Protein AF-A0AAD3RAS5-F1 (afdb_monomer)

Foldseek 3Di:
DDWDWDWDFDDDDDDDDDPFRWTWTQGPVVRDIDDSVLTDTDPFDFDQWEWDDFPQWIKTAWGAGPDNFIFQWMWIARNVVNDIDTDDGHPDGFGNWYWDADPRKIKIAWGDGPHTDRDIDIHHDDDDPDD

pLDDT: mean 73.14, std 19.59, range [27.94, 94.38]

Organism: Lates japonicus (NCBI:txid270547)

Structure (mmCIF, N/CA/C/O backbone):
data_AF-A0AAD3RAS5-F1
#
_entry.id   AF-A0AAD3RAS5-F1
#
loop_
_atom_site.group_PDB
_atom_site.id
_atom_site.type_symbol
_atom_site.label_atom_id
_atom_site.label_alt_id
_atom_site.label_comp_id
_atom_site.label_asym_id
_atom_site.label_entity_id
_atom_site.label_seq_id
_atom_site.pdbx_PDB_ins_code
_atom_site.Cartn_x
_atom_site.Cartn_y
_atom_site.Cartn_z
_atom_site.occupancy
_atom_site.B_iso_or_equiv
_atom_site.auth_seq_id
_atom_site.auth_comp_id
_atom_site.auth_asym_id
_atom_site.auth_atom_id
_atom_site.pdbx_PDB_model_num
ATOM 1 N N . MET A 1 1 ? -22.740 6.192 10.935 1.00 33.06 1 MET A N 1
ATOM 2 C CA . MET A 1 1 ? -21.721 7.106 10.378 1.00 33.06 1 MET A CA 1
ATOM 3 C C . MET A 1 1 ? -20.396 6.365 10.474 1.00 33.06 1 MET A C 1
ATOM 5 O O . MET A 1 1 ? -20.045 5.977 11.580 1.00 33.06 1 MET A O 1
ATOM 9 N N . MET A 1 2 ? -19.764 5.998 9.355 1.00 30.27 2 MET A N 1
ATOM 10 C CA . MET A 1 2 ? -18.520 5.214 9.400 1.00 30.27 2 MET A CA 1
ATOM 11 C C . MET A 1 2 ? -17.317 6.149 9.601 1.00 30.27 2 MET A C 1
ATOM 13 O O . MET A 1 2 ? -17.273 7.189 8.942 1.00 30.27 2 MET A O 1
ATOM 17 N N . PRO A 1 3 ? -16.368 5.824 10.496 1.00 34.66 3 PRO A N 1
ATOM 18 C CA . PRO A 1 3 ? -15.161 6.623 10.676 1.00 34.66 3 PRO A CA 1
ATOM 19 C C . PRO A 1 3 ? -14.304 6.586 9.405 1.00 34.66 3 PRO A C 1
ATOM 21 O O . PRO A 1 3 ? -14.158 5.543 8.767 1.00 34.66 3 PRO A O 1
ATOM 24 N N . THR A 1 4 ? -13.757 7.742 9.027 1.00 35.81 4 THR A N 1
ATOM 25 C CA . THR A 1 4 ? -12.833 7.881 7.894 1.00 35.81 4 THR A CA 1
ATOM 26 C C . THR A 1 4 ? -11.420 7.954 8.453 1.00 35.81 4 THR A C 1
ATOM 28 O O . THR A 1 4 ? -11.115 8.861 9.221 1.00 35.81 4 THR A O 1
ATOM 31 N N . TYR A 1 5 ? -10.566 6.999 8.091 1.00 40.44 5 TYR A N 1
ATOM 32 C CA . TYR A 1 5 ? -9.187 6.938 8.572 1.00 40.44 5 TYR A CA 1
ATOM 33 C C . TYR A 1 5 ? -8.229 7.437 7.490 1.00 40.44 5 TYR A C 1
ATOM 35 O O . TYR A 1 5 ? -8.259 6.956 6.358 1.00 40.44 5 TYR A O 1
ATOM 43 N N . ILE A 1 6 ? -7.379 8.400 7.845 1.00 41.28 6 ILE A N 1
ATOM 44 C CA . ILE A 1 6 ? -6.336 8.954 6.976 1.00 41.28 6 ILE A CA 1
ATOM 45 C C . ILE A 1 6 ? -4.986 8.513 7.552 1.00 41.28 6 ILE A C 1
ATOM 47 O O . ILE A 1 6 ? -4.700 8.792 8.714 1.00 41.28 6 ILE A O 1
ATOM 51 N N . CYS A 1 7 ? -4.176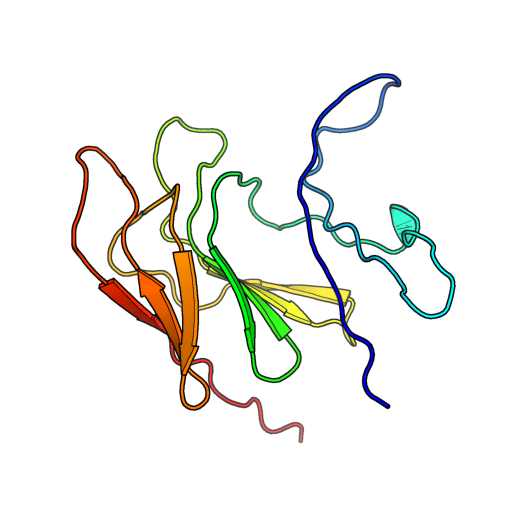 7.813 6.754 1.00 41.34 7 CYS A N 1
ATOM 52 C CA . CYS A 1 7 ? -2.842 7.343 7.137 1.00 41.34 7 CYS A CA 1
ATOM 53 C C . CYS A 1 7 ? -1.783 8.125 6.356 1.00 41.34 7 CYS A C 1
ATOM 55 O O . CYS A 1 7 ? -1.840 8.181 5.129 1.00 41.34 7 CYS A O 1
ATOM 57 N N . TRP A 1 8 ? -0.814 8.705 7.060 1.00 38.91 8 TRP A N 1
ATOM 58 C CA . TRP A 1 8 ? 0.383 9.333 6.492 1.00 38.91 8 TRP A CA 1
ATOM 59 C C . TRP A 1 8 ? 1.618 8.798 7.224 1.00 38.91 8 TRP A C 1
ATOM 61 O O . TRP A 1 8 ? 1.553 8.515 8.419 1.00 38.91 8 TRP A O 1
ATOM 71 N N . ALA A 1 9 ? 2.742 8.679 6.516 1.00 38.41 9 ALA A N 1
ATOM 72 C CA . ALA A 1 9 ? 4.046 8.388 7.102 1.00 38.41 9 ALA A CA 1
ATOM 73 C C . ALA A 1 9 ? 4.888 9.668 7.046 1.00 38.41 9 ALA A C 1
ATOM 75 O O . ALA A 1 9 ? 5.278 10.108 5.967 1.00 38.41 9 ALA A O 1
ATOM 76 N N . THR A 1 10 ? 5.145 10.293 8.192 1.00 39.72 10 THR A N 1
ATOM 77 C CA . THR A 1 10 ? 6.028 11.465 8.285 1.00 39.72 10 THR A CA 1
ATOM 78 C C . THR A 1 10 ? 7.224 11.136 9.156 1.00 39.72 10 THR A C 1
ATOM 80 O O . THR A 1 10 ? 7.057 10.538 10.218 1.00 39.72 10 THR A O 1
ATOM 83 N N . ASN A 1 11 ? 8.414 11.567 8.742 1.00 44.25 11 ASN A N 1
ATOM 84 C CA . ASN A 1 11 ? 9.633 11.429 9.527 1.00 44.25 11 ASN A CA 1
ATOM 85 C C . ASN A 1 11 ? 10.206 12.823 9.825 1.00 44.25 11 ASN A C 1
ATOM 87 O O . ASN A 1 11 ? 10.646 13.487 8.891 1.00 44.25 11 ASN A O 1
ATOM 91 N N . SER A 1 12 ? 10.208 13.258 11.095 1.00 37.81 12 SER A N 1
ATOM 92 C CA . SER A 1 12 ? 11.122 14.307 11.600 1.00 37.81 12 SER A CA 1
ATOM 93 C C . SER A 1 12 ? 11.059 14.501 13.134 1.00 37.81 12 SER A C 1
ATOM 95 O O . SER A 1 12 ? 10.132 15.135 13.626 1.00 37.81 12 SER A O 1
ATOM 97 N N . THR A 1 13 ? 12.083 13.960 13.826 1.00 40.00 13 THR A N 1
ATOM 98 C CA . THR A 1 13 ? 12.901 14.476 14.972 1.00 40.00 13 THR A CA 1
ATOM 99 C C . THR A 1 13 ? 12.211 15.120 16.204 1.00 40.00 13 THR A C 1
ATOM 101 O O . THR A 1 13 ? 11.366 15.981 16.029 1.00 40.00 13 THR A O 1
ATOM 104 N N . TRP A 1 14 ? 12.533 14.900 17.491 1.00 37.19 14 TRP A N 1
ATOM 105 C CA . TRP A 1 14 ? 13.707 14.407 18.231 1.00 37.19 14 TRP A CA 1
ATOM 106 C C . TRP A 1 14 ? 13.239 13.761 19.553 1.00 37.19 14 TRP A C 1
ATOM 108 O O . TRP A 1 14 ? 12.618 14.445 20.357 1.00 37.19 14 TRP A O 1
ATOM 118 N N . GLN A 1 15 ? 13.563 12.490 19.796 1.00 27.94 15 GLN A N 1
ATOM 119 C CA . GLN A 1 15 ? 13.873 11.860 21.096 1.00 27.94 15 GLN A CA 1
ATOM 120 C C . GLN A 1 15 ? 14.085 10.358 20.841 1.00 27.94 15 GLN A C 1
ATOM 122 O O . GLN A 1 15 ? 13.527 9.799 19.902 1.00 27.94 15 GLN A O 1
ATOM 127 N N . VAL A 1 16 ? 14.974 9.721 21.605 1.00 42.16 16 VAL A N 1
ATOM 128 C CA . VAL A 1 16 ? 15.419 8.335 21.387 1.00 42.16 16 VAL A CA 1
ATOM 129 C C . VAL A 1 16 ? 14.228 7.373 21.448 1.00 42.16 16 VAL A C 1
ATOM 131 O O . VAL A 1 16 ? 13.769 7.071 22.541 1.00 42.16 16 VAL A O 1
ATOM 134 N N . GLN A 1 17 ? 13.750 6.860 20.310 1.00 31.48 17 GLN A N 1
ATOM 135 C CA . GLN A 1 17 ? 12.890 5.672 20.271 1.00 31.48 17 GLN A CA 1
ATOM 136 C C . GLN A 1 17 ? 12.765 5.128 18.847 1.00 31.48 17 GLN A C 1
ATOM 138 O O . GLN A 1 17 ? 12.208 5.773 17.970 1.00 31.48 17 GLN A O 1
ATOM 143 N N . THR A 1 18 ? 13.348 3.940 18.659 1.00 34.09 18 THR A N 1
ATOM 144 C CA . THR A 1 18 ? 13.083 2.931 17.622 1.00 34.09 18 THR A CA 1
ATOM 145 C C . THR A 1 18 ? 12.539 3.448 16.289 1.00 34.09 18 THR A C 1
ATOM 147 O O . THR A 1 18 ? 11.372 3.810 16.196 1.00 34.09 18 THR A O 1
ATOM 150 N N . GLU A 1 19 ? 13.347 3.355 15.232 1.00 41.53 19 GLU A N 1
ATOM 151 C CA . GLU A 1 19 ? 12.923 3.473 13.833 1.00 41.53 19 GLU A CA 1
ATOM 152 C C . GLU A 1 19 ? 11.758 2.514 13.510 1.00 41.53 19 GLU A C 1
ATOM 154 O O . GLU A 1 19 ? 11.956 1.412 12.994 1.00 41.53 19 GLU A O 1
ATOM 159 N N . GLN A 1 20 ? 10.531 2.889 13.838 1.00 50.47 20 GLN A N 1
ATOM 160 C CA . GLN A 1 20 ? 9.333 2.119 13.551 1.00 50.47 20 GLN A CA 1
ATOM 161 C C . GLN A 1 20 ? 8.497 2.942 12.581 1.00 50.47 20 GLN A C 1
ATOM 163 O O . GLN A 1 20 ? 8.126 4.075 12.871 1.00 50.47 20 GLN A O 1
ATOM 168 N N . CYS A 1 21 ? 8.207 2.378 11.408 1.00 53.53 21 CYS A N 1
ATOM 169 C CA . CYS A 1 21 ? 7.188 2.923 10.520 1.00 53.53 21 CYS A CA 1
ATOM 170 C C . CYS A 1 21 ? 5.828 2.701 11.196 1.00 53.53 21 CYS A C 1
ATOM 172 O O . CYS A 1 21 ? 5.223 1.632 11.062 1.00 53.53 21 CYS A O 1
ATOM 174 N N . LEU A 1 22 ? 5.399 3.676 11.996 1.00 55.22 22 LEU A N 1
ATOM 175 C CA . LEU A 1 22 ? 4.120 3.652 12.694 1.00 55.22 22 LEU A CA 1
ATOM 176 C C . LEU A 1 22 ? 2.998 4.060 11.735 1.00 55.22 22 LEU A C 1
ATOM 178 O O . LEU A 1 22 ? 3.138 4.983 10.936 1.00 55.22 22 LEU A O 1
ATOM 182 N N . CYS A 1 23 ? 1.870 3.361 11.820 1.00 60.28 23 CYS A N 1
ATOM 183 C CA . CYS A 1 23 ? 0.639 3.752 11.145 1.00 60.28 23 CYS A CA 1
ATOM 184 C C . CYS A 1 23 ? -0.112 4.745 12.035 1.00 60.28 23 CYS A C 1
ATOM 186 O O . CYS A 1 23 ? -0.826 4.323 12.941 1.00 60.28 23 CYS A O 1
ATOM 188 N N . HIS A 1 24 ? 0.024 6.048 11.798 1.00 60.44 24 HIS A N 1
ATOM 189 C CA . HIS A 1 24 ? -0.754 7.034 12.545 1.00 60.44 24 HIS A CA 1
ATOM 190 C C . HIS A 1 24 ? -2.198 7.068 12.041 1.00 60.44 24 HIS A C 1
ATOM 192 O O . HIS A 1 24 ? -2.448 7.197 10.843 1.00 60.44 24 HIS A O 1
ATOM 198 N N . ILE A 1 25 ? -3.145 6.948 12.969 1.00 66.44 25 ILE A N 1
ATOM 199 C CA . ILE A 1 25 ? -4.578 7.007 12.685 1.00 66.44 25 ILE A CA 1
ATOM 200 C C . ILE A 1 25 ? -5.105 8.320 13.255 1.00 66.44 25 ILE A C 1
ATOM 202 O O . ILE A 1 25 ? -4.995 8.557 14.457 1.00 66.44 25 ILE A O 1
ATOM 206 N N . PHE A 1 26 ? -5.670 9.173 12.404 1.00 66.38 26 PHE A N 1
ATOM 207 C CA . PHE A 1 26 ? -6.366 10.379 12.847 1.00 66.38 26 PHE A CA 1
ATOM 208 C C . PHE A 1 26 ? -7.844 10.071 13.113 1.00 66.38 26 PHE A C 1
ATOM 210 O O . PHE A 1 26 ? -8.541 9.596 12.214 1.00 66.38 26 PHE A O 1
ATOM 217 N N . ASP A 1 27 ? -8.322 10.338 14.330 1.00 67.25 27 ASP A N 1
ATOM 218 C CA . ASP A 1 27 ? -9.745 10.272 14.667 1.00 67.25 27 ASP A CA 1
ATOM 219 C C . ASP A 1 27 ? -10.394 11.632 14.389 1.00 67.25 27 ASP A C 1
ATOM 221 O O . ASP A 1 27 ? -10.170 12.616 15.097 1.00 67.25 27 ASP A O 1
ATOM 225 N N . THR A 1 28 ? -11.236 11.683 13.356 1.00 73.81 28 THR A N 1
ATOM 226 C CA . THR A 1 28 ? -11.937 12.905 12.949 1.00 73.81 28 THR A CA 1
ATOM 227 C C . THR A 1 28 ? -12.954 13.396 13.976 1.00 73.81 28 THR A C 1
ATOM 229 O O . THR A 1 28 ? -13.280 14.577 13.968 1.00 73.81 28 THR A O 1
ATOM 232 N N . ASN A 1 29 ? -13.469 12.525 14.850 1.00 74.56 29 ASN A N 1
ATOM 233 C CA . ASN A 1 29 ? -14.421 12.922 15.892 1.00 74.56 29 ASN A CA 1
ATOM 234 C C . ASN A 1 29 ? -13.714 13.629 17.047 1.00 74.56 29 ASN A C 1
ATOM 236 O O . ASN A 1 29 ? -14.263 14.555 17.636 1.00 74.56 29 ASN A O 1
ATOM 240 N N . GLN A 1 30 ? -12.499 13.182 17.366 1.00 75.38 30 GLN A N 1
ATOM 241 C CA . GLN A 1 30 ? -11.682 13.753 18.438 1.00 75.38 30 GLN A CA 1
ATOM 242 C C . GLN A 1 30 ? -10.774 14.883 17.939 1.00 75.38 30 GLN A C 1
ATOM 244 O O . GLN A 1 30 ? -10.228 15.632 18.745 1.00 75.38 30 GLN A O 1
ATOM 249 N N . GLY A 1 31 ? -10.590 15.003 16.619 1.00 80.00 31 GLY A N 1
ATOM 250 C CA . GLY A 1 31 ? -9.650 15.951 16.024 1.00 80.00 31 GLY A CA 1
ATOM 251 C C . GLY A 1 31 ? -8.201 15.669 16.428 1.00 80.00 31 GLY A C 1
ATOM 252 O O . GLY A 1 31 ? -7.384 16.587 16.465 1.00 80.00 31 GLY A O 1
ATOM 253 N N . ALA A 1 32 ? -7.890 14.417 16.770 1.00 74.31 32 ALA A N 1
ATOM 254 C CA . ALA A 1 32 ? -6.623 14.024 17.364 1.00 74.31 32 ALA A CA 1
ATOM 255 C C . ALA A 1 32 ? -6.055 12.770 16.695 1.00 74.31 32 ALA A C 1
ATOM 257 O O . ALA A 1 32 ? -6.780 11.887 16.233 1.00 74.31 32 ALA A O 1
ATOM 258 N N . TRP A 1 33 ? -4.727 12.687 16.672 1.00 73.94 33 TRP A N 1
ATOM 259 C CA . TRP A 1 33 ? -4.020 11.467 16.305 1.00 73.94 33 TRP A CA 1
ATOM 260 C C . TRP A 1 33 ? -4.063 10.483 17.473 1.00 73.94 33 TRP A C 1
ATOM 262 O O . TRP A 1 33 ? -3.779 10.864 18.610 1.00 73.94 33 TRP A O 1
ATOM 272 N N . LEU A 1 34 ? -4.391 9.222 17.189 1.00 69.69 34 LEU A N 1
ATOM 273 C CA . LEU A 1 34 ? -4.265 8.144 18.166 1.00 69.69 34 LEU A CA 1
ATOM 274 C C . LEU A 1 34 ? -2.793 7.982 18.565 1.00 69.69 34 LEU A C 1
ATOM 276 O O . LEU A 1 34 ? -1.890 8.133 17.734 1.00 69.69 34 LEU A O 1
ATOM 280 N N . LYS A 1 35 ? -2.544 7.701 19.847 1.00 63.38 35 LYS A N 1
ATOM 281 C CA . LYS A 1 35 ? -1.179 7.617 20.390 1.00 63.38 35 LYS A CA 1
ATOM 282 C C . LYS A 1 35 ? -0.437 6.406 19.820 1.00 63.38 35 LYS A C 1
ATOM 284 O O . LYS A 1 35 ? -1.053 5.433 19.402 1.00 63.38 35 LYS A O 1
ATOM 289 N N . SER A 1 36 ? 0.896 6.430 19.822 1.00 58.53 36 SER A N 1
ATOM 290 C CA . SER A 1 36 ? 1.735 5.379 19.213 1.00 58.53 36 SER A CA 1
ATOM 291 C C . SER A 1 36 ? 1.450 3.967 19.748 1.00 58.53 36 SER A C 1
ATOM 293 O O . SER A 1 36 ? 1.438 3.016 18.973 1.00 58.53 36 SER A O 1
ATOM 295 N N . GLU A 1 37 ? 1.125 3.832 21.033 1.00 58.81 37 GLU A N 1
ATOM 296 C CA . GLU A 1 37 ? 0.678 2.590 21.693 1.00 58.81 37 GLU A CA 1
ATOM 297 C C . GLU A 1 37 ? -0.673 2.053 21.177 1.00 58.81 37 GLU A C 1
ATOM 299 O O . GLU A 1 37 ? -1.005 0.869 21.305 1.00 58.81 37 GLU A O 1
ATOM 304 N N . GLU A 1 38 ? -1.451 2.916 20.527 1.00 60.53 38 GLU A N 1
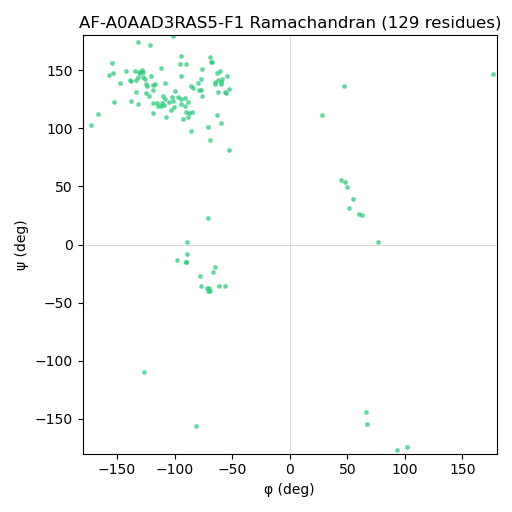ATOM 305 C CA . GLU A 1 38 ? -2.700 2.571 19.860 1.00 60.53 38 GLU A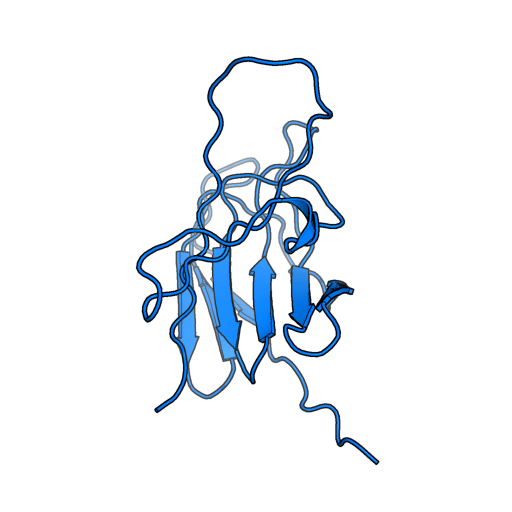 CA 1
ATOM 306 C C . GLU A 1 38 ? -2.489 2.170 18.388 1.00 60.53 38 GLU A C 1
ATOM 308 O O . GLU A 1 38 ? -3.336 1.512 17.773 1.00 60.53 38 GLU A O 1
ATOM 313 N N . THR A 1 39 ? -1.312 2.470 17.844 1.00 65.06 39 THR A N 1
ATOM 314 C CA . THR A 1 39 ? -0.924 2.149 16.471 1.00 65.06 39 THR A CA 1
ATOM 315 C C . THR A 1 39 ? -0.138 0.846 16.394 1.00 65.06 39 THR A C 1
ATOM 317 O O . THR A 1 39 ? 0.482 0.403 17.357 1.00 65.06 39 THR A O 1
ATOM 320 N N . VAL A 1 40 ? -0.173 0.195 15.233 1.00 77.00 40 VAL A N 1
ATOM 321 C CA . VAL A 1 40 ? 0.556 -1.056 15.007 1.00 77.00 40 VAL A CA 1
ATOM 322 C C . VAL A 1 40 ? 1.553 -0.822 13.892 1.00 77.00 40 VAL A C 1
ATOM 324 O O . VAL A 1 40 ? 1.168 -0.433 12.786 1.00 77.00 40 VAL A O 1
ATOM 327 N N . ALA A 1 41 ? 2.831 -1.048 14.190 1.00 78.94 41 ALA A N 1
ATOM 328 C CA . ALA A 1 41 ? 3.900 -0.923 13.212 1.00 78.94 41 ALA A CA 1
ATOM 329 C C . ALA A 1 41 ? 3.672 -1.880 12.033 1.00 78.94 41 ALA A C 1
ATOM 331 O O . ALA A 1 41 ? 3.261 -3.031 12.218 1.00 78.94 41 ALA A O 1
ATOM 332 N N . LEU A 1 42 ? 3.957 -1.394 10.825 1.00 80.44 42 LEU A N 1
ATOM 333 C CA . LEU A 1 42 ? 4.019 -2.220 9.617 1.00 80.44 42 LEU A CA 1
ATOM 334 C C . LEU A 1 42 ? 4.994 -3.387 9.820 1.00 80.44 42 LEU A C 1
ATOM 336 O O . LEU A 1 42 ? 6.032 -3.216 10.464 1.00 80.44 42 LEU A O 1
ATOM 340 N N . LYS A 1 43 ? 4.714 -4.566 9.241 1.00 82.31 43 LYS A N 1
ATOM 341 C CA . LYS A 1 43 ? 5.656 -5.696 9.354 1.00 82.31 43 LYS A CA 1
ATOM 342 C C . LYS A 1 43 ? 6.917 -5.446 8.546 1.00 82.31 43 LYS A C 1
ATOM 344 O O . LYS A 1 43 ? 8.004 -5.831 8.969 1.00 82.31 43 LYS A O 1
ATOM 349 N N . THR A 1 44 ? 6.777 -4.830 7.380 1.00 84.56 44 THR A N 1
ATOM 350 C CA . THR A 1 44 ? 7.899 -4.399 6.553 1.00 84.56 44 THR A CA 1
ATOM 351 C C . THR A 1 44 ? 7.941 -2.878 6.526 1.00 84.56 44 THR A C 1
ATOM 353 O O . THR A 1 44 ? 6.993 -2.234 6.073 1.00 84.56 44 THR A O 1
ATOM 356 N N . LYS A 1 45 ? 9.058 -2.312 7.009 1.00 85.75 45 LYS A N 1
ATOM 357 C CA . LYS A 1 45 ? 9.358 -0.881 6.881 1.00 85.75 45 LYS A CA 1
ATOM 358 C C . LYS A 1 45 ? 9.312 -0.499 5.404 1.00 85.75 45 LYS A C 1
ATOM 360 O O . LYS A 1 45 ? 9.920 -1.188 4.585 1.00 85.75 45 LYS A O 1
ATOM 365 N N . ARG A 1 46 ? 8.581 0.565 5.078 1.00 88.62 46 ARG A N 1
ATOM 366 C CA . ARG A 1 46 ? 8.390 1.015 3.699 1.00 88.62 46 ARG A CA 1
ATOM 367 C C . ARG A 1 46 ? 8.093 2.513 3.618 1.00 88.62 46 ARG A C 1
ATOM 369 O O . ARG A 1 46 ? 7.417 3.046 4.495 1.00 88.62 46 ARG A O 1
ATOM 376 N N . ALA A 1 47 ? 8.546 3.151 2.545 1.00 89.06 47 ALA A N 1
ATOM 377 C CA . ALA A 1 47 ? 8.132 4.481 2.083 1.00 89.06 47 ALA A CA 1
ATOM 378 C C . ALA A 1 47 ? 7.569 4.389 0.651 1.00 89.06 47 ALA A C 1
ATOM 380 O O . ALA A 1 47 ? 7.650 3.327 0.041 1.00 89.06 47 ALA A O 1
ATOM 381 N N . ASP A 1 48 ? 6.980 5.458 0.110 1.00 89.69 48 ASP A N 1
ATOM 382 C CA . ASP A 1 48 ? 6.525 5.547 -1.294 1.00 89.69 48 ASP A CA 1
ATOM 383 C C . ASP A 1 48 ? 5.629 4.390 -1.783 1.00 89.69 48 ASP A C 1
ATOM 385 O O . ASP A 1 48 ? 5.661 3.991 -2.953 1.00 89.69 48 ASP A O 1
ATOM 389 N N . PHE A 1 49 ? 4.837 3.820 -0.876 1.00 92.12 49 PHE A N 1
ATOM 390 C CA . PHE A 1 49 ? 3.908 2.728 -1.155 1.00 92.12 49 PHE A CA 1
ATOM 391 C C . PHE A 1 49 ? 2.526 3.256 -1.556 1.00 92.12 49 PHE A C 1
ATOM 393 O O . PHE A 1 49 ? 2.123 4.352 -1.170 1.00 92.12 49 PHE A O 1
ATOM 400 N N . ALA A 1 50 ? 1.770 2.444 -2.294 1.00 92.62 50 ALA A N 1
ATOM 401 C CA . ALA A 1 50 ? 0.342 2.667 -2.497 1.00 92.62 50 ALA A CA 1
ATOM 402 C C . ALA A 1 50 ? -0.442 2.244 -1.251 1.00 92.62 50 ALA A C 1
ATOM 404 O O . ALA A 1 50 ? -0.125 1.218 -0.646 1.00 92.62 50 ALA A O 1
ATOM 405 N N . ALA A 1 51 ? -1.497 2.982 -0.904 1.00 92.69 51 ALA A N 1
ATOM 406 C CA . ALA A 1 51 ? -2.385 2.650 0.204 1.00 92.69 51 ALA A CA 1
ATOM 407 C C . ALA A 1 51 ? -3.854 2.886 -0.161 1.00 92.69 51 ALA A C 1
ATOM 409 O O . ALA A 1 51 ? -4.197 3.877 -0.808 1.00 92.69 51 ALA A O 1
ATOM 410 N N . ALA A 1 52 ? -4.739 1.994 0.284 1.00 90.88 52 ALA A N 1
ATOM 411 C CA . ALA A 1 52 ? -6.179 2.162 0.131 1.00 90.88 52 ALA A CA 1
ATOM 412 C C . ALA A 1 52 ? -6.968 1.413 1.207 1.00 90.88 52 ALA A C 1
ATOM 414 O O . ALA A 1 52 ? -6.513 0.403 1.744 1.00 90.88 52 ALA A O 1
ATOM 415 N N . PHE A 1 53 ? -8.190 1.871 1.476 1.00 89.31 53 PHE A N 1
ATOM 416 C CA . PHE A 1 53 ? -9.131 1.137 2.312 1.00 89.31 53 PHE A CA 1
ATOM 417 C C . PHE A 1 53 ? -9.997 0.221 1.443 1.00 89.31 53 PHE A C 1
ATOM 419 O O . PHE A 1 53 ? -10.713 0.687 0.558 1.00 89.31 53 PHE A O 1
ATOM 426 N N . LEU A 1 54 ? -9.921 -1.088 1.677 1.00 87.69 54 LEU A N 1
ATOM 427 C CA . LEU A 1 54 ? -10.611 -2.109 0.896 1.00 87.69 54 LEU A CA 1
ATOM 428 C C . LEU A 1 54 ? -11.203 -3.169 1.827 1.00 87.69 54 LEU A C 1
ATOM 430 O O . LEU A 1 54 ? -10.481 -3.805 2.594 1.00 87.69 54 LEU A O 1
ATOM 434 N N . ARG A 1 55 ? -12.524 -3.380 1.737 1.00 87.12 55 ARG A N 1
ATOM 435 C CA . ARG A 1 55 ? -13.260 -4.402 2.507 1.00 87.12 55 ARG A CA 1
ATOM 436 C C . ARG A 1 55 ? -12.937 -4.363 4.009 1.00 87.12 55 ARG A C 1
ATOM 438 O O . ARG A 1 55 ? -12.567 -5.371 4.602 1.00 87.12 55 ARG A O 1
ATOM 445 N N . GLY A 1 56 ? -13.009 -3.172 4.606 1.00 85.94 56 GLY A N 1
ATOM 446 C CA . GLY A 1 56 ? -12.778 -2.977 6.043 1.00 85.94 56 GLY A CA 1
ATOM 447 C C . GLY A 1 56 ? -11.310 -3.008 6.482 1.00 85.94 56 GLY A C 1
ATOM 448 O O . GLY A 1 56 ? -11.041 -2.892 7.676 1.00 85.94 56 GLY A O 1
ATOM 449 N N . ARG A 1 57 ? -10.364 -3.152 5.547 1.00 87.50 57 ARG A N 1
ATOM 450 C CA . ARG A 1 57 ? -8.928 -3.256 5.824 1.00 87.50 57 ARG A CA 1
ATOM 451 C C . ARG A 1 57 ? -8.159 -2.142 5.138 1.00 87.50 57 ARG A C 1
ATOM 453 O O . ARG A 1 57 ? -8.483 -1.758 4.016 1.00 87.50 57 ARG A O 1
ATOM 460 N N . MET A 1 58 ? -7.104 -1.659 5.782 1.00 90.69 58 MET A N 1
ATOM 461 C CA . MET A 1 58 ? -6.155 -0.760 5.129 1.00 90.69 58 MET A CA 1
ATOM 462 C C . MET A 1 58 ? -5.092 -1.599 4.431 1.00 90.69 58 MET A C 1
ATOM 464 O O . MET A 1 58 ? -4.330 -2.293 5.095 1.00 90.69 58 MET A O 1
ATOM 468 N N . VAL A 1 59 ? -5.058 -1.566 3.106 1.00 91.75 59 VAL A N 1
ATOM 469 C CA . VAL A 1 59 ? -4.108 -2.319 2.286 1.00 91.75 59 VAL A CA 1
ATOM 470 C C . VAL A 1 59 ? -2.984 -1.391 1.854 1.00 91.75 59 VAL A C 1
ATOM 472 O O . VAL A 1 59 ? -3.253 -0.300 1.355 1.00 91.75 59 VAL A O 1
ATOM 475 N N . VAL A 1 60 ? -1.741 -1.834 2.020 1.00 93.69 60 VAL A N 1
ATOM 476 C CA . VAL A 1 60 ? -0.539 -1.170 1.512 1.00 93.69 60 VAL A CA 1
ATOM 477 C C . VAL A 1 60 ? 0.178 -2.087 0.529 1.00 93.69 60 VAL A C 1
ATOM 479 O O . VAL A 1 60 ? 0.303 -3.286 0.778 1.00 93.69 60 VAL A O 1
ATOM 482 N N . ALA A 1 61 ? 0.645 -1.538 -0.588 1.00 93.75 61 ALA A N 1
ATOM 483 C CA . ALA A 1 61 ? 1.275 -2.293 -1.665 1.00 93.75 61 ALA A CA 1
ATOM 484 C C . ALA A 1 61 ? 2.569 -1.619 -2.128 1.00 93.75 61 ALA A C 1
ATOM 486 O O . ALA A 1 61 ? 2.605 -0.415 -2.391 1.00 93.75 61 ALA A O 1
ATOM 487 N N . GLY A 1 62 ? 3.629 -2.420 -2.234 1.00 93.94 62 GLY A N 1
ATOM 488 C CA . GLY A 1 62 ? 4.934 -1.977 -2.707 1.00 93.94 62 GLY A CA 1
ATOM 489 C C . GLY A 1 62 ? 5.624 -0.978 -1.787 1.00 93.94 62 GLY A C 1
ATOM 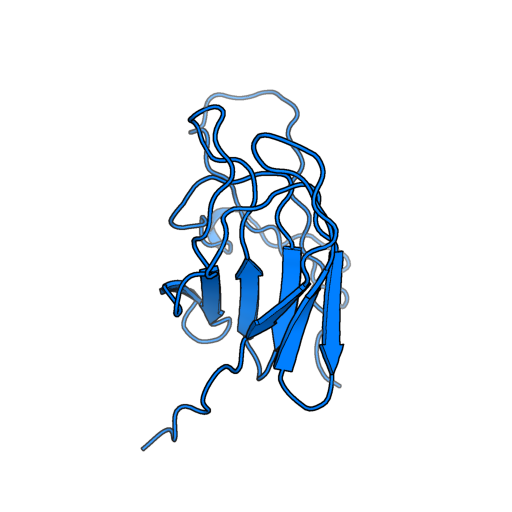490 O O . GLY A 1 62 ? 5.524 -1.078 -0.559 1.00 93.94 62 GLY A O 1
ATOM 491 N N . GLY A 1 63 ? 6.337 -0.035 -2.397 1.00 92.62 63 GLY A N 1
ATOM 492 C CA . GLY A 1 63 ? 7.149 0.971 -1.720 1.00 92.62 63 GLY A CA 1
ATOM 493 C C . GLY A 1 63 ? 8.642 0.659 -1.730 1.00 92.62 63 GLY A C 1
ATOM 494 O O . GLY A 1 63 ? 9.087 -0.286 -2.372 1.00 92.62 63 GLY A O 1
ATOM 495 N N . LEU A 1 64 ? 9.418 1.478 -1.030 1.00 90.06 64 LEU A N 1
ATOM 496 C CA . LEU A 1 64 ? 10.859 1.328 -0.833 1.00 90.06 64 LEU A CA 1
ATOM 497 C C . LEU A 1 64 ? 11.130 0.838 0.581 1.00 90.06 64 LEU A C 1
ATOM 499 O O . LEU A 1 64 ? 10.699 1.476 1.540 1.00 90.06 64 LEU A O 1
ATOM 503 N N . GLY A 1 65 ? 11.810 -0.303 0.690 1.00 86.12 65 GLY A N 1
ATOM 504 C CA . GLY A 1 65 ? 12.238 -0.870 1.965 1.00 86.12 65 GLY A CA 1
ATOM 505 C C . GLY A 1 65 ? 13.521 -0.226 2.495 1.00 86.12 65 GLY A C 1
ATOM 506 O O . GLY A 1 65 ? 13.854 0.905 2.159 1.00 86.12 65 GLY A O 1
ATOM 507 N N . HIS A 1 66 ? 14.247 -0.966 3.336 1.00 80.25 66 HIS A N 1
ATOM 508 C CA . HIS A 1 66 ? 15.585 -0.565 3.791 1.00 80.25 66 HIS A CA 1
ATOM 509 C C . HIS A 1 66 ? 16.620 -0.629 2.659 1.00 80.25 66 HIS A C 1
ATOM 511 O O . HIS A 1 66 ? 17.468 0.247 2.528 1.00 80.25 66 HIS A O 1
ATOM 517 N N . GLU A 1 67 ? 16.527 -1.668 1.831 1.00 77.81 67 GLU A N 1
ATOM 518 C CA . GLU A 1 67 ? 17.365 -1.813 0.647 1.00 77.81 67 GLU A CA 1
ATOM 519 C C . GLU A 1 67 ? 16.883 -0.880 -0.472 1.00 77.81 67 GLU A C 1
ATOM 521 O O . GLU A 1 67 ? 15.677 -0.627 -0.572 1.00 77.81 67 GLU A O 1
ATOM 526 N N . PRO A 1 68 ? 17.778 -0.417 -1.368 1.00 75.44 68 PRO A N 1
ATOM 527 C CA . PRO A 1 68 ? 17.452 0.509 -2.459 1.00 75.44 68 PRO A CA 1
ATOM 528 C C . PRO A 1 68 ? 16.607 -0.131 -3.581 1.00 75.44 68 PRO A C 1
ATOM 530 O O . PRO A 1 68 ? 16.609 0.332 -4.720 1.00 75.44 68 PRO A O 1
ATOM 533 N N . SER A 1 69 ? 15.891 -1.214 -3.282 1.00 85.38 69 SER A N 1
ATOM 534 C CA . SER A 1 69 ? 15.013 -1.934 -4.194 1.00 85.38 69 SER A CA 1
ATOM 535 C C . SER A 1 69 ? 13.549 -1.700 -3.840 1.00 85.38 69 SER A C 1
ATOM 537 O O . SER A 1 69 ? 13.159 -1.764 -2.670 1.00 85.38 69 SER A O 1
ATOM 539 N N . ALA A 1 70 ? 12.723 -1.518 -4.868 1.00 91.12 70 ALA A N 1
ATOM 540 C CA . ALA A 1 70 ? 11.281 -1.512 -4.701 1.00 91.12 70 ALA A CA 1
ATOM 541 C C . ALA A 1 70 ? 10.781 -2.854 -4.139 1.00 91.12 70 ALA A C 1
ATOM 543 O O . ALA A 1 70 ? 11.353 -3.913 -4.400 1.00 91.12 70 ALA A O 1
ATOM 544 N N . LEU A 1 71 ? 9.694 -2.799 -3.375 1.00 92.62 71 LEU A N 1
ATOM 545 C CA . LEU A 1 71 ? 9.022 -3.948 -2.785 1.00 92.62 71 LEU A CA 1
ATOM 546 C C . LEU A 1 71 ? 7.875 -4.410 -3.690 1.00 92.62 71 LEU A C 1
ATOM 548 O O . LEU A 1 71 ? 7.181 -3.604 -4.309 1.00 92.62 71 LEU A O 1
ATOM 552 N N . ASP A 1 72 ? 7.644 -5.717 -3.728 1.00 93.38 72 ASP A N 1
ATOM 553 C CA . ASP A 1 72 ? 6.436 -6.353 -4.275 1.00 93.38 72 ASP A CA 1
ATOM 554 C C . ASP A 1 72 ? 5.416 -6.700 -3.178 1.00 93.38 72 ASP A C 1
ATOM 556 O O . ASP A 1 72 ? 4.259 -7.014 -3.452 1.00 93.38 72 ASP A O 1
ATOM 560 N N . THR A 1 73 ? 5.838 -6.644 -1.915 1.00 94.31 73 THR A N 1
ATOM 561 C CA . THR A 1 73 ? 5.021 -7.088 -0.788 1.00 94.31 73 THR A CA 1
ATOM 562 C C . THR A 1 73 ? 3.769 -6.236 -0.600 1.00 94.31 73 THR A C 1
ATOM 564 O O . THR A 1 73 ? 3.802 -5.001 -0.663 1.00 94.31 73 THR A O 1
ATOM 567 N N . VAL A 1 74 ? 2.675 -6.920 -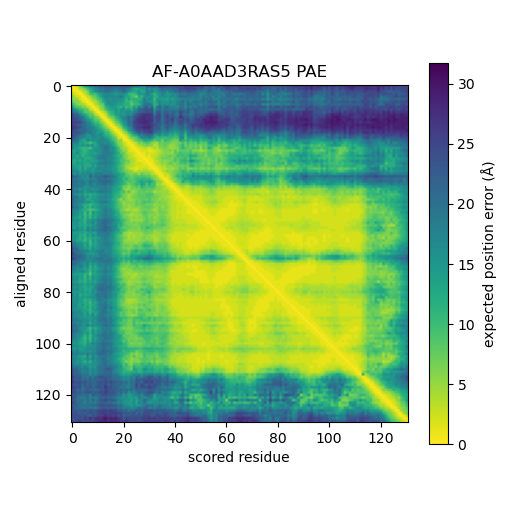0.273 1.00 94.38 74 VAL A N 1
ATOM 568 C CA . VAL A 1 74 ? 1.392 -6.317 0.077 1.00 94.38 74 VAL A CA 1
ATOM 569 C C . VAL A 1 74 ? 1.028 -6.718 1.503 1.00 94.38 74 VAL A C 1
ATOM 571 O O . VAL A 1 74 ? 1.115 -7.892 1.873 1.00 94.38 74 VAL A O 1
ATOM 574 N N . GLU A 1 75 ? 0.605 -5.750 2.308 1.00 93.75 75 GLU A N 1
ATOM 575 C CA . GLU A 1 75 ? 0.136 -5.973 3.674 1.00 93.75 75 GLU A CA 1
ATOM 576 C C . GLU A 1 75 ? -1.243 -5.346 3.884 1.00 93.75 75 GLU A C 1
ATOM 578 O O . GLU A 1 75 ? -1.564 -4.319 3.295 1.00 93.75 75 GLU A O 1
ATOM 583 N N . ALA A 1 76 ? -2.060 -5.951 4.742 1.00 91.75 76 ALA A N 1
ATOM 584 C CA . ALA A 1 76 ? -3.356 -5.421 5.138 1.00 91.75 76 ALA A CA 1
ATOM 585 C C . ALA A 1 76 ? -3.463 -5.301 6.656 1.00 91.75 76 ALA A C 1
ATOM 587 O O . ALA A 1 76 ? -3.191 -6.256 7.384 1.00 91.75 76 ALA A O 1
ATOM 588 N N . PHE A 1 77 ? -3.882 -4.134 7.131 1.00 89.12 77 PHE A N 1
ATOM 589 C CA . PHE A 1 77 ? -4.210 -3.887 8.524 1.00 89.12 77 PHE A CA 1
ATOM 590 C C . PHE A 1 77 ? -5.686 -4.170 8.767 1.00 89.12 77 PHE A C 1
ATOM 592 O O . PHE A 1 77 ? -6.551 -3.600 8.098 1.00 89.12 77 PHE A O 1
ATOM 599 N N . HIS A 1 78 ? -5.958 -5.021 9.753 1.00 86.19 78 HIS A N 1
ATOM 600 C CA . HIS A 1 78 ? -7.289 -5.263 10.301 1.00 86.19 78 HIS A CA 1
ATOM 601 C C . HIS A 1 78 ? -7.521 -4.338 11.500 1.00 86.19 78 HIS A C 1
ATOM 603 O O . HIS A 1 78 ? -6.942 -4.600 12.558 1.00 86.19 78 HIS A O 1
ATOM 609 N N . PRO A 1 79 ? -8.368 -3.296 11.394 1.00 80.19 79 PRO A N 1
ATOM 610 C CA . PRO A 1 79 ? -8.599 -2.355 12.491 1.00 80.19 79 PRO A CA 1
ATOM 611 C C . PRO A 1 79 ? -9.181 -3.020 13.743 1.00 80.19 79 PRO A C 1
ATOM 613 O O . PRO A 1 79 ? -8.797 -2.674 14.854 1.00 80.19 79 PRO A O 1
ATOM 616 N N . GLN A 1 80 ? -10.050 -4.022 13.575 1.00 82.44 80 GLN A N 1
ATOM 617 C CA . GLN A 1 80 ? -10.702 -4.736 14.680 1.00 82.44 80 GLN A CA 1
ATOM 618 C C . GLN A 1 80 ? -9.717 -5.633 15.435 1.00 82.44 80 GLN A C 1
ATOM 620 O O . GLN A 1 80 ? -9.753 -5.715 16.658 1.00 82.44 80 GLN A O 1
ATOM 625 N N . ARG A 1 81 ? -8.817 -6.301 14.703 1.00 82.69 81 ARG A N 1
ATOM 626 C CA . ARG A 1 81 ? -7.809 -7.210 15.279 1.00 82.69 81 ARG A CA 1
ATOM 627 C C . ARG A 1 81 ? -6.513 -6.491 15.644 1.00 82.69 81 ARG A C 1
ATOM 629 O O . ARG A 1 81 ? -5.630 -7.112 16.225 1.00 82.69 81 ARG A O 1
ATOM 636 N N . ARG A 1 82 ? -6.387 -5.218 15.248 1.00 82.00 82 ARG A N 1
ATOM 637 C CA . ARG A 1 82 ? -5.190 -4.378 15.370 1.00 82.00 82 ARG A CA 1
ATOM 638 C C . ARG A 1 82 ? -3.943 -5.153 14.950 1.00 82.00 82 ARG A C 1
ATOM 640 O O . ARG A 1 82 ? -2.994 -5.323 15.709 1.00 82.00 82 ARG A O 1
ATOM 647 N N . LYS A 1 83 ? -3.974 -5.689 13.728 1.00 83.94 83 LYS A N 1
ATOM 648 C CA . LYS A 1 83 ? -2.909 -6.558 13.221 1.00 83.94 83 LYS A CA 1
ATOM 649 C C . LYS A 1 83 ? -2.706 -6.403 11.723 1.00 83.94 83 LYS A C 1
ATOM 651 O O . LYS A 1 83 ? -3.668 -6.359 10.960 1.00 83.94 83 LYS A O 1
ATOM 656 N N . TRP A 1 84 ? -1.438 -6.387 11.327 1.00 88.44 84 TRP A N 1
ATOM 657 C CA . TRP A 1 84 ? -1.007 -6.484 9.937 1.00 88.44 84 TRP A CA 1
ATOM 658 C C . TRP A 1 84 ? -0.888 -7.938 9.484 1.00 88.44 84 TRP A C 1
ATOM 660 O O . TRP A 1 84 ? -0.311 -8.791 10.171 1.00 88.44 84 TRP A O 1
ATOM 670 N N . GLU A 1 85 ? -1.370 -8.226 8.287 1.00 90.69 85 GLU A N 1
ATOM 671 C CA . GLU A 1 85 ? -1.303 -9.532 7.642 1.00 90.69 85 GLU A CA 1
ATOM 672 C C . GLU A 1 85 ? -0.702 -9.399 6.247 1.00 90.69 85 GLU A C 1
ATOM 674 O O . GLU A 1 85 ? -0.912 -8.398 5.568 1.00 90.69 85 GLU A O 1
ATOM 679 N N . LYS A 1 86 ? 0.088 -10.395 5.834 1.00 92.44 86 LYS A N 1
ATOM 680 C CA . LYS A 1 86 ? 0.650 -10.416 4.483 1.00 92.44 86 LYS A CA 1
ATOM 681 C C . LYS A 1 86 ? -0.431 -10.893 3.522 1.00 92.44 86 LYS A C 1
ATOM 683 O O . LYS A 1 86 ? -1.082 -11.898 3.799 1.00 92.44 86 LYS A O 1
ATOM 688 N N . LEU A 1 87 ? -0.591 -10.189 2.411 1.00 93.56 87 LEU A N 1
ATOM 689 C CA . LEU A 1 87 ? -1.428 -10.615 1.295 1.00 93.56 87 LEU A CA 1
ATOM 690 C C . LEU A 1 87 ? -0.559 -11.195 0.172 1.00 93.56 87 LEU A C 1
ATOM 692 O O . LEU A 1 87 ? 0.668 -11.254 0.284 1.00 93.56 87 LEU A O 1
A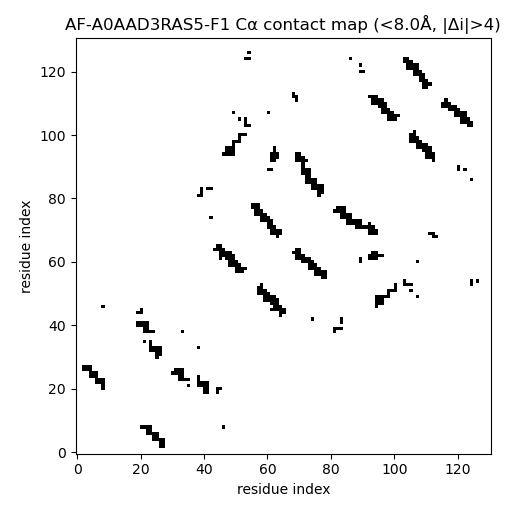TOM 696 N N . ALA A 1 88 ? -1.207 -11.636 -0.909 1.00 91.69 88 ALA A N 1
ATOM 697 C CA . ALA A 1 88 ? -0.508 -12.019 -2.130 1.00 91.69 88 ALA A CA 1
ATOM 698 C C . ALA A 1 88 ? 0.360 -10.843 -2.630 1.00 91.69 88 ALA A C 1
ATOM 700 O O . ALA A 1 88 ? -0.144 -9.715 -2.676 1.00 91.69 88 ALA A O 1
ATOM 701 N N . PRO A 1 89 ? 1.642 -11.079 -2.966 1.00 92.69 89 PRO A N 1
ATOM 702 C CA . PRO A 1 89 ? 2.523 -10.031 -3.467 1.00 92.69 89 PRO A CA 1
ATOM 703 C C . PRO A 1 89 ? 2.098 -9.575 -4.868 1.00 92.69 89 PRO A C 1
ATOM 705 O O . PRO A 1 89 ? 1.377 -10.278 -5.579 1.00 92.69 89 PRO A O 1
ATOM 708 N N . MET A 1 90 ? 2.571 -8.396 -5.263 1.00 90.62 90 MET A N 1
ATOM 709 C CA . MET A 1 90 ? 2.520 -7.933 -6.648 1.00 90.62 90 MET A CA 1
ATOM 710 C C . MET A 1 90 ? 3.441 -8.786 -7.526 1.00 90.62 90 MET A C 1
ATOM 712 O O . MET A 1 90 ? 4.399 -9.390 -7.051 1.00 90.62 90 MET A O 1
ATOM 716 N N . THR A 1 91 ? 3.161 -8.817 -8.822 1.00 87.56 91 THR A N 1
ATOM 717 C CA . THR A 1 91 ? 3.996 -9.516 -9.807 1.00 87.56 91 THR A CA 1
ATOM 718 C C . THR A 1 91 ? 5.307 -8.771 -10.024 1.00 87.56 91 THR A C 1
ATOM 720 O O . THR A 1 91 ? 6.355 -9.394 -10.186 1.00 87.56 91 THR A O 1
ATOM 723 N N . PHE A 1 92 ? 5.258 -7.435 -10.012 1.00 84.88 92 PHE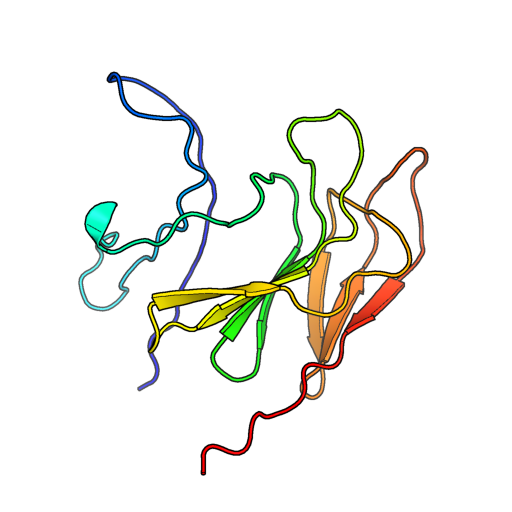 A N 1
ATOM 724 C CA . PHE A 1 92 ? 6.432 -6.589 -10.178 1.00 84.88 92 PHE A CA 1
ATOM 725 C C . PHE A 1 92 ? 6.610 -5.650 -8.978 1.00 84.88 92 PHE A C 1
ATOM 727 O O . PHE A 1 92 ? 5.686 -4.898 -8.648 1.00 84.88 92 PHE A O 1
ATOM 734 N N . PRO A 1 93 ? 7.804 -5.627 -8.353 1.00 90.25 93 PRO A N 1
ATOM 735 C CA . PRO A 1 93 ? 8.119 -4.653 -7.320 1.00 90.25 93 PRO A CA 1
ATOM 736 C C . PRO A 1 93 ? 8.023 -3.225 -7.856 1.00 90.25 93 PRO A C 1
ATOM 738 O O . PRO A 1 93 ? 8.474 -2.954 -8.972 1.00 90.25 93 PRO A O 1
ATOM 741 N N . ARG A 1 94 ? 7.447 -2.309 -7.071 1.00 90.25 94 ARG A N 1
ATOM 742 C CA . ARG A 1 94 ? 7.248 -0.907 -7.476 1.00 90.25 94 ARG A CA 1
ATOM 743 C C . ARG A 1 94 ? 7.104 0.040 -6.283 1.00 90.25 94 ARG A C 1
ATOM 745 O O . ARG A 1 94 ? 6.513 -0.316 -5.265 1.00 90.25 94 ARG A O 1
ATOM 752 N N . CYS A 1 95 ? 7.608 1.260 -6.435 1.00 91.00 95 CYS A N 1
ATOM 753 C CA . CYS A 1 95 ? 7.428 2.380 -5.509 1.00 91.00 95 CYS A CA 1
ATOM 754 C C . CYS A 1 95 ? 7.007 3.655 -6.257 1.00 91.00 95 CYS A C 1
ATOM 756 O O . CYS A 1 95 ? 6.918 3.657 -7.486 1.00 91.00 95 CYS A O 1
ATOM 758 N N . SER A 1 96 ? 6.686 4.721 -5.521 1.00 89.62 96 SER A N 1
ATOM 759 C CA . SER A 1 96 ? 6.159 5.983 -6.070 1.00 89.62 96 SER A CA 1
ATOM 760 C C . SER A 1 96 ? 4.900 5.755 -6.921 1.00 89.62 96 SER A C 1
ATOM 762 O O . SER A 1 96 ? 4.722 6.325 -7.997 1.00 89.62 96 SER A O 1
ATOM 764 N N . THR A 1 97 ? 4.046 4.844 -6.451 1.00 88.75 97 THR A N 1
ATOM 765 C CA . THR A 1 97 ? 2.843 4.382 -7.160 1.00 88.75 97 THR A CA 1
ATOM 766 C C . THR A 1 97 ? 1.601 5.159 -6.730 1.00 88.75 97 THR A C 1
ATOM 768 O O . THR A 1 97 ? 1.575 5.766 -5.662 1.00 88.75 97 THR A O 1
ATOM 771 N N . SER A 1 98 ? 0.543 5.102 -7.539 1.00 89.19 98 SER A N 1
ATOM 772 C CA . SER A 1 98 ? -0.802 5.538 -7.144 1.00 89.19 98 SER A CA 1
ATOM 773 C C . SER A 1 98 ? -1.742 4.341 -7.052 1.00 89.19 98 SER A C 1
ATOM 775 O O . SER A 1 98 ? -1.562 3.357 -7.771 1.00 89.19 98 SER A O 1
ATOM 777 N N . SER A 1 99 ? -2.771 4.424 -6.208 1.00 91.00 99 SER A N 1
A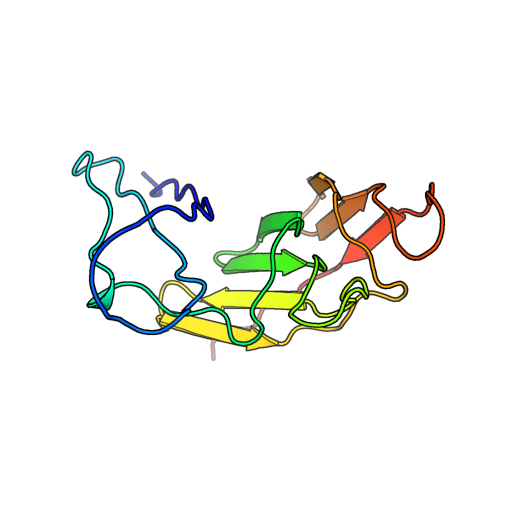TOM 778 C CA . SER A 1 99 ? -3.781 3.370 -6.095 1.00 91.00 99 SER A CA 1
ATOM 779 C C . SER A 1 99 ? -5.211 3.881 -6.146 1.00 91.00 99 SER A C 1
ATOM 781 O O . SER A 1 99 ? -5.516 4.969 -5.666 1.00 91.00 99 SER A O 1
ATOM 783 N N . ILE A 1 100 ? -6.099 3.051 -6.692 1.00 91.44 100 ILE A N 1
ATOM 784 C CA . ILE A 1 100 ? -7.540 3.294 -6.749 1.00 91.44 100 ILE A CA 1
ATOM 785 C C . ILE A 1 100 ? -8.306 2.006 -6.455 1.00 91.44 100 ILE A C 1
ATOM 787 O O . ILE A 1 100 ? -7.918 0.922 -6.887 1.00 91.44 100 ILE A O 1
ATOM 791 N N . VAL A 1 101 ? -9.410 2.119 -5.716 1.00 90.69 101 VAL A N 1
ATOM 792 C CA . VAL A 1 101 ? -10.319 0.995 -5.476 1.00 90.69 101 VAL A CA 1
ATOM 793 C C . VAL A 1 101 ? -11.448 1.037 -6.498 1.00 90.69 101 VAL A C 1
ATOM 795 O O . VAL A 1 101 ? -12.186 2.016 -6.570 1.00 90.69 101 VAL A O 1
ATOM 798 N N . ILE A 1 102 ? -11.592 -0.027 -7.288 1.00 86.50 102 ILE A N 1
ATOM 799 C CA . ILE A 1 102 ? -12.640 -0.160 -8.308 1.00 86.50 102 ILE A CA 1
ATOM 800 C C . ILE A 1 102 ? -13.301 -1.525 -8.147 1.00 86.50 102 ILE A C 1
ATOM 802 O O . ILE A 1 102 ? -12.635 -2.549 -8.284 1.00 86.50 102 ILE A O 1
ATOM 806 N N . ARG A 1 103 ? -14.619 -1.548 -7.900 1.00 87.69 103 ARG A N 1
ATOM 807 C CA . ARG A 1 103 ? -15.420 -2.787 -7.788 1.00 87.69 103 ARG A CA 1
ATOM 808 C C . ARG A 1 103 ? -14.765 -3.825 -6.860 1.00 87.69 103 ARG A C 1
ATOM 810 O O . ARG A 1 103 ? -14.506 -4.954 -7.280 1.00 87.69 103 ARG A O 1
ATOM 817 N N . ASP A 1 104 ? -14.455 -3.409 -5.632 1.00 85.25 104 ASP A N 1
ATOM 818 C CA . ASP A 1 104 ? -13.801 -4.227 -4.596 1.00 85.25 104 ASP A CA 1
ATOM 819 C C . ASP A 1 104 ? -12.414 -4.777 -4.953 1.00 85.25 104 ASP A C 1
ATOM 821 O O . ASP A 1 104 ? -11.972 -5.807 -4.437 1.00 85.25 104 ASP A O 1
ATOM 825 N N . ARG A 1 105 ? -11.697 -4.092 -5.840 1.00 86.44 105 ARG A N 1
ATOM 826 C CA . ARG A 1 105 ? -10.326 -4.441 -6.213 1.00 86.44 105 ARG A CA 1
ATOM 827 C C . ARG A 1 105 ? -9.431 -3.240 -6.020 1.00 86.44 105 ARG A C 1
ATOM 829 O O . ARG A 1 105 ? -9.840 -2.120 -6.314 1.00 86.44 105 ARG A O 1
ATOM 836 N N . LEU A 1 106 ? -8.215 -3.486 -5.554 1.00 88.38 106 LEU A N 1
ATOM 837 C CA . LEU A 1 106 ? -7.175 -2.473 -5.476 1.00 88.38 106 LEU A CA 1
ATOM 838 C C . LEU A 1 106 ? -6.386 -2.489 -6.783 1.00 88.38 106 LEU A C 1
ATOM 840 O O . LEU A 1 106 ? -5.710 -3.466 -7.085 1.00 88.38 106 LEU A O 1
ATOM 844 N N . LEU A 1 107 ? -6.477 -1.416 -7.555 1.00 88.69 107 LEU A N 1
ATOM 845 C CA . LEU A 1 107 ? -5.642 -1.183 -8.725 1.00 88.69 107 LEU A CA 1
ATOM 846 C C . LEU A 1 107 ? -4.447 -0.320 -8.303 1.00 88.69 107 LEU A C 1
ATOM 848 O O . LEU A 1 107 ? -4.641 0.763 -7.752 1.00 88.69 107 LEU A O 1
ATOM 852 N N . VAL A 1 108 ? -3.233 -0.790 -8.583 1.00 89.44 108 VAL A N 1
ATOM 853 C CA . VAL A 1 108 ? -1.974 -0.055 -8.391 1.00 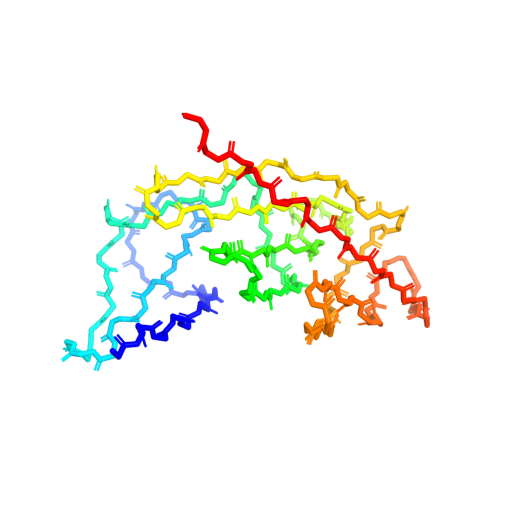89.44 108 VAL A CA 1
ATOM 854 C C . VAL A 1 108 ? -1.425 0.321 -9.767 1.00 89.44 108 VAL A C 1
ATOM 856 O O . VAL A 1 108 ? -1.263 -0.535 -10.639 1.00 89.44 108 VAL A O 1
ATOM 859 N N . VAL A 1 109 ? -1.167 1.612 -9.981 1.00 86.44 109 VAL A N 1
ATOM 860 C CA . VAL A 1 109 ? -0.824 2.183 -11.292 1.00 86.44 109 VAL A CA 1
ATOM 861 C C . VAL A 1 109 ? 0.495 2.948 -11.223 1.00 86.44 109 VAL A C 1
ATOM 863 O O . VAL A 1 109 ? 0.735 3.711 -10.284 1.00 86.44 109 VAL A O 1
ATOM 866 N N . GLY A 1 110 ? 1.321 2.771 -12.259 1.00 86.12 110 GLY A N 1
ATOM 867 C CA . GLY A 1 110 ? 2.568 3.510 -12.452 1.00 86.12 110 GLY A CA 1
ATOM 868 C C . GLY A 1 110 ? 3.639 3.186 -11.411 1.00 86.12 110 GLY A C 1
ATOM 869 O O . GLY A 1 110 ? 3.640 2.114 -10.808 1.00 86.12 110 GLY A O 1
ATOM 870 N N . GLY A 1 111 ? 4.548 4.130 -11.193 1.00 86.56 111 GLY A N 1
ATOM 871 C CA . GLY A 1 111 ? 5.676 3.978 -10.283 1.00 86.56 111 GLY A CA 1
ATOM 872 C C . GLY A 1 111 ? 6.948 3.474 -10.954 1.00 86.56 111 GLY A C 1
ATOM 873 O O . GLY A 1 111 ? 7.040 3.321 -12.177 1.00 86.56 111 GLY A O 1
ATOM 874 N N . VAL A 1 112 ? 7.959 3.264 -10.124 1.00 82.00 112 VAL A N 1
ATOM 875 C CA . VAL A 1 112 ? 9.325 2.972 -10.550 1.00 82.00 112 VAL A CA 1
ATOM 876 C C . VAL A 1 112 ? 9.851 1.721 -9.860 1.00 82.00 112 VAL A C 1
ATOM 878 O O . VAL A 1 112 ? 9.457 1.379 -8.745 1.00 82.00 112 VAL A O 1
ATOM 881 N N . ASN A 1 113 ? 10.743 1.033 -10.559 1.00 79.62 113 ASN A N 1
ATOM 882 C CA . ASN A 1 113 ? 11.624 0.031 -9.976 1.00 79.62 113 ASN A CA 1
ATOM 883 C C . ASN A 1 113 ? 13.062 0.399 -10.376 1.00 79.62 113 ASN A C 1
ATOM 885 O O . ASN A 1 113 ? 13.547 1.448 -9.972 1.00 79.62 113 ASN A O 1
ATOM 889 N N . GLN A 1 114 ? 13.703 -0.381 -11.251 1.00 69.38 114 GLN A N 1
ATOM 890 C CA . GLN A 1 114 ? 15.010 -0.056 -11.847 1.00 69.38 114 GLN A CA 1
ATOM 891 C C . GLN A 1 114 ? 14.908 0.987 -12.980 1.00 69.38 114 GLN A C 1
ATOM 893 O O . GLN A 1 114 ? 15.852 1.720 -13.250 1.00 69.38 114 GLN A O 1
ATOM 898 N N . VAL A 1 115 ? 13.755 1.048 -13.655 1.00 61.44 115 VAL A N 1
ATOM 899 C CA . VAL A 1 115 ? 13.429 1.964 -14.762 1.00 61.44 115 VAL A CA 1
ATOM 900 C C . VAL A 1 115 ? 11.958 2.387 -14.592 1.00 61.44 115 VAL A C 1
ATOM 902 O O . VAL A 1 115 ? 11.181 1.591 -14.045 1.00 61.44 115 VAL A O 1
ATOM 905 N N . PRO A 1 116 ? 11.534 3.599 -15.012 1.00 59.22 116 PRO A N 1
ATOM 906 C CA . PRO A 1 116 ? 10.119 3.970 -15.009 1.00 59.22 116 PRO A CA 1
ATOM 907 C C . PRO A 1 116 ? 9.260 2.942 -15.753 1.00 59.22 116 PRO A C 1
ATOM 909 O O . PRO A 1 116 ? 9.620 2.511 -16.848 1.00 59.22 116 PRO A O 1
ATOM 912 N N . SER A 1 117 ? 8.129 2.544 -15.163 1.00 60.47 117 SER A N 1
ATOM 913 C CA . SER A 1 117 ? 7.251 1.513 -15.723 1.00 60.47 117 SER A CA 1
ATOM 914 C C . SER A 1 117 ? 5.826 2.029 -15.917 1.00 60.47 117 SER A C 1
ATOM 916 O O . SER A 1 117 ? 5.256 2.676 -15.042 1.00 60.47 117 SER A O 1
ATOM 918 N N . SER A 1 118 ? 5.224 1.701 -17.063 1.00 57.06 118 SER A N 1
ATOM 919 C CA . SER A 1 118 ? 3.801 1.934 -17.354 1.00 57.06 118 SER A CA 1
ATOM 920 C C . SER A 1 118 ? 2.901 0.763 -16.935 1.00 57.06 118 SER A C 1
ATOM 922 O O . SER A 1 118 ? 1.690 0.791 -17.169 1.00 57.06 118 SER A O 1
ATOM 924 N N . ALA A 1 119 ? 3.467 -0.284 -16.326 1.00 60.84 119 ALA A N 1
ATOM 925 C CA . ALA A 1 119 ? 2.706 -1.453 -15.910 1.00 60.84 119 ALA A CA 1
ATOM 926 C C . ALA A 1 119 ? 1.656 -1.082 -14.847 1.00 60.84 119 ALA A C 1
ATOM 928 O O . ALA A 1 119 ? 1.885 -0.219 -13.999 1.00 60.84 119 ALA A O 1
ATOM 929 N N . HIS A 1 120 ? 0.527 -1.782 -14.844 1.00 55.62 120 HIS A N 1
ATOM 930 C CA . HIS A 1 120 ? -0.556 -1.637 -13.871 1.00 55.62 120 HIS A CA 1
ATOM 931 C C . HIS A 1 120 ? -0.961 -3.023 -13.367 1.00 55.62 120 HIS A C 1
ATOM 933 O O . HIS A 1 120 ? -0.930 -3.988 -14.129 1.00 55.62 120 HIS A O 1
ATOM 939 N N . GLU A 1 121 ? -1.313 -3.131 -12.088 1.00 65.56 121 GLU A N 1
ATOM 940 C CA . GLU A 1 121 ? -1.645 -4.409 -11.452 1.00 65.56 121 GLU A CA 1
ATOM 941 C C . GLU A 1 121 ? -2.918 -4.301 -10.617 1.00 65.56 121 GLU A C 1
ATOM 943 O O . GLU A 1 121 ? -3.159 -3.295 -9.950 1.00 65.56 121 GLU A O 1
ATOM 948 N N . ILE A 1 122 ? -3.740 -5.353 -10.655 1.00 66.56 122 ILE A N 1
ATOM 949 C CA . ILE A 1 122 ? -5.015 -5.425 -9.940 1.00 66.56 122 ILE A CA 1
ATOM 950 C C . ILE A 1 122 ? -4.923 -6.518 -8.882 1.00 66.56 122 ILE A C 1
ATOM 952 O O . ILE A 1 122 ? -4.789 -7.697 -9.204 1.00 66.56 122 ILE A O 1
ATOM 956 N N . LEU A 1 123 ? -5.080 -6.130 -7.621 1.00 72.06 123 LEU A N 1
ATOM 957 C CA . LEU A 1 123 ? -5.216 -7.036 -6.495 1.00 72.06 123 LEU A CA 1
ATOM 958 C C . LEU A 1 123 ? -6.696 -7.232 -6.146 1.00 72.06 123 LEU A C 1
ATOM 960 O O . LEU A 1 123 ? -7.437 -6.279 -5.889 1.00 72.06 123 LEU A O 1
ATOM 964 N N . TYR A 1 124 ? -7.113 -8.496 -6.079 1.00 62.75 124 TYR A N 1
ATOM 965 C CA . TYR A 1 124 ? -8.388 -8.905 -5.497 1.00 62.75 124 TYR A CA 1
ATOM 966 C C . TYR A 1 124 ? -8.149 -9.462 -4.095 1.00 62.75 124 TYR A C 1
ATOM 968 O O . TYR A 1 124 ? -7.392 -10.419 -3.929 1.00 62.75 124 TYR A O 1
ATOM 976 N N . VAL A 1 125 ? -8.811 -8.886 -3.092 1.00 66.38 125 VAL A N 1
ATOM 977 C CA . VAL A 1 125 ? -8.736 -9.382 -1.716 1.00 66.38 125 VAL A CA 1
ATOM 978 C C . VAL A 1 125 ? -10.019 -10.149 -1.410 1.00 66.38 125 VAL A C 1
ATOM 980 O O . VAL A 1 125 ? -11.104 -9.569 -1.408 1.00 66.38 125 VAL A O 1
ATOM 983 N N . LYS A 1 126 ? -9.898 -11.462 -1.169 1.00 59.25 126 LYS A N 1
ATOM 984 C CA . LYS A 1 126 ? -11.039 -12.317 -0.807 1.00 59.25 126 LYS A CA 1
ATOM 985 C C . LYS A 1 126 ? -11.706 -11.808 0.480 1.00 59.25 126 LYS A C 1
ATOM 987 O O . LYS A 1 126 ? -11.027 -11.328 1.394 1.00 59.25 126 LYS A O 1
ATOM 992 N N . GLU A 1 127 ? -13.035 -11.899 0.528 1.00 55.75 127 GLU A N 1
ATOM 993 C CA . GLU A 1 127 ? -13.771 -11.882 1.796 1.00 55.75 127 GLU A CA 1
ATOM 994 C C . GLU A 1 127 ? -13.335 -13.093 2.614 1.00 55.75 127 GLU A C 1
ATOM 996 O O . GLU A 1 127 ? -13.265 -14.203 2.087 1.00 55.75 127 GLU A O 1
ATOM 1001 N N . GLU A 1 128 ? -13.003 -12.867 3.879 1.00 59.53 128 GLU A N 1
ATOM 1002 C CA . GLU A 1 128 ? -13.011 -13.948 4.854 1.00 59.53 128 GLU A CA 1
ATOM 1003 C C . GLU A 1 128 ? -14.452 -14.036 5.357 1.00 59.53 128 GLU A C 1
ATOM 1005 O O . GLU A 1 128 ? -14.965 -13.079 5.938 1.00 59.53 128 GLU A O 1
ATOM 1010 N N . GLU A 1 129 ? -15.127 -15.148 5.064 1.00 42.41 129 GLU A N 1
ATOM 1011 C CA . GLU A 1 129 ? -16.359 -15.501 5.763 1.00 42.41 129 GLU A CA 1
ATOM 1012 C C . GLU A 1 129 ? -15.987 -15.709 7.233 1.00 42.41 129 GLU A C 1
ATOM 1014 O O . GLU A 1 129 ? -15.236 -16.623 7.579 1.00 42.41 129 GLU A O 1
ATOM 1019 N N . TYR A 1 130 ? -16.457 -14.812 8.096 1.00 42.72 130 TYR A N 1
ATOM 1020 C CA . TYR A 1 130 ? -16.405 -15.016 9.535 1.00 42.72 130 TYR A CA 1
ATOM 1021 C C . TYR A 1 130 ? -17.423 -16.116 9.877 1.00 42.72 130 TYR A C 1
ATOM 1023 O O . TYR A 1 130 ? -18.624 -15.847 9.889 1.00 42.72 130 TYR A O 1
ATOM 1031 N N . LEU A 1 131 ? -16.946 -17.347 10.094 1.00 36.91 131 LEU A N 1
ATOM 1032 C CA . LEU A 1 131 ? -17.672 -18.369 10.859 1.00 36.91 131 LEU A CA 1
ATOM 1033 C C . LEU A 1 131 ? -17.469 -18.133 12.358 1.00 36.91 131 LEU A C 1
ATOM 1035 O O . LEU A 1 131 ? -16.322 -17.810 12.749 1.00 36.91 131 LEU A O 1
#

Radius of gyration: 15.2 Å; Cα contacts (8 Å, |Δi|>4): 272; chains: 1; bounding box: 39×34×39 Å

Secondary structure (DSSP, 8-state):
-PPPP---------S----------EETTTTEEPPGGGS---SS--BS-EEEEETTEEEEE--B-SSSSB---EEEEETTTTEEEE-PPPSS--BS-EEEEETTEEEEE--BSSSB---EEEEE-------

InterPro domains:
  IPR006652 Kelch repeat type 1 [PF01344] (46-91)
  IPR006652 Kelch repeat type 1 [SM00612] (57-104)
  IPR015915 Kelch-type beta-propeller [G3DSA:2.120.10.80] (8-126)
  IPR015915 Kelch-type beta-propeller [SSF117281] (23-115)
  IPR051746 Kelch domain-containing protein 8 [PTHR46260] (24-128)

Mean predicted aligned error: 10.96 Å

Solvent-accessible surface area (backbone atoms only — not comparable to full-atom values): 8000 Å² total; per-residue (Å²): 136,82,88,68,77,56,76,64,85,83,89,82,88,90,74,99,70,77,101,63,56,53,49,44,44,40,40,76,89,76,73,40,68,57,53,73,92,77,36,57,61,55,90,66,58,62,43,54,44,22,63,47,80,54,94,85,23,46,36,38,40,30,2,34,42,92,55,103,48,41,26,27,54,22,38,32,35,35,73,91,74,65,42,74,42,82,53,79,55,52,95,64,44,26,16,67,35,45,57,50,80,55,95,81,22,46,35,43,40,47,26,32,53,99,56,85,42,86,60,69,49,78,46,74,71,80,82,76,82,86,126

Nearest PDB structures (foldseek):
  8pjz-assembly2_B  TM=9.347E-01  e=1.609E-07  synthetic construct
  7xot-assembly1_A  TM=8.871E-01  e=3.515E-07  Homo sapiens
  4zgc-assembly1_A  TM=9.368E-01  e=1.767E-06  Plasmodium falciparum
  2woz-assembly1_A-2  TM=8.466E-01  e=6.234E-07  Rattus norvegicus
  3ii7-assembly1_A  TM=9.112E-01  e=3.133E-06  Homo sapiens

Sequence (131 aa):
MMPTYICWATNSTWQVQTEQCLCHIFDTNQGAWLKSEETVALKTKRADFAAAFLRGRMVVAGGLGHEPSALDTVEAFHPQRRKWEKLAPMTFPRCSTSSIVIRDRLLVVGGVNQVPSSAHEILYVKEEEYL